Protein AF-A0AB36SXG1-F1 (afdb_monomer)

Radius of gyration: 16.19 Å; Cα contacts (8 Å, |Δi|>4): 63; chains: 1; bounding box: 37×19×50 Å

pLDDT: mean 91.69, std 5.56, range [66.56, 97.38]

Organism: NCBI:txid155322

Secondary structure (DSSP, 8-state):
---HHHHHHHHHHHHHHHHHHHHHHHHTSGGGTSHHHHHHHHHHHHHHHHHHHHHHHHHHIIIIIS--S-GGGHHHHHHHHHHHHHHHHHHHHHHHHH-

Mean predicted aligned error: 4.15 Å

Foldseek 3Di:
DDDPVNVVVVVLVVLLVVLVVLVVVLCPDVCLVDPVNVVLVVVLVVQLVVLLVVQLVVLCCCCPPVVVDDPVCSVVSSVVSNSVSSNVSSVSSVVSVVD

Structure (mmCIF, N/CA/C/O backbone):
data_AF-A0AB36SXG1-F1
#
_entry.id   AF-A0AB36SXG1-F1
#
loop_
_atom_site.group_PDB
_atom_site.id
_atom_site.type_symbol
_atom_site.label_atom_id
_atom_site.label_alt_id
_atom_site.label_comp_id
_atom_site.label_asym_id
_atom_site.label_entity_id
_atom_site.label_seq_id
_atom_site.pdbx_PDB_ins_code
_atom_site.Cartn_x
_atom_site.Cartn_y
_atom_site.Cartn_z
_atom_site.occupancy
_atom_site.B_iso_or_equiv
_atom_site.auth_seq_id
_atom_site.auth_comp_id
_atom_site.auth_asym_id
_atom_site.auth_atom_id
_atom_site.pdbx_PDB_model_num
ATOM 1 N N . MET A 1 1 ? 8.299 -2.581 28.050 1.00 68.31 1 MET A N 1
ATOM 2 C CA . MET A 1 1 ? 8.153 -4.024 27.757 1.00 68.31 1 MET A CA 1
ATOM 3 C C . MET A 1 1 ? 7.678 -4.153 26.321 1.00 68.31 1 MET A C 1
ATOM 5 O O . MET A 1 1 ? 6.693 -3.511 25.982 1.00 68.31 1 MET A O 1
ATOM 9 N N . VAL A 1 2 ? 8.396 -4.888 25.470 1.00 75.06 2 VAL A N 1
ATOM 10 C CA . VAL A 1 2 ? 7.978 -5.122 24.077 1.00 75.06 2 VAL A CA 1
ATOM 11 C C . VAL A 1 2 ? 6.881 -6.184 24.088 1.00 75.06 2 VAL A C 1
ATOM 13 O O . VAL A 1 2 ? 7.084 -7.254 24.657 1.00 75.06 2 VAL A O 1
ATOM 16 N N . ASN A 1 3 ? 5.721 -5.884 23.504 1.00 91.44 3 ASN A N 1
ATOM 17 C CA . ASN A 1 3 ? 4.619 -6.837 23.371 1.00 91.44 3 ASN A CA 1
ATOM 18 C C . ASN A 1 3 ? 4.432 -7.252 21.900 1.00 91.44 3 ASN A C 1
ATOM 20 O O . ASN A 1 3 ? 5.005 -6.651 20.989 1.00 91.44 3 ASN A O 1
ATOM 24 N N . ILE A 1 4 ? 3.629 -8.293 21.665 1.00 91.56 4 ILE A N 1
ATOM 25 C CA . ILE A 1 4 ? 3.402 -8.853 20.321 1.00 91.56 4 ILE A CA 1
ATOM 26 C C . ILE A 1 4 ? 2.852 -7.788 19.360 1.00 91.56 4 ILE A C 1
ATOM 28 O O . ILE A 1 4 ? 3.293 -7.711 18.217 1.00 91.56 4 ILE A O 1
ATOM 32 N N . ALA A 1 5 ? 1.950 -6.919 19.826 1.00 87.69 5 ALA A N 1
ATOM 33 C CA . ALA A 1 5 ? 1.390 -5.847 19.005 1.00 87.69 5 ALA A CA 1
ATOM 34 C C . ALA A 1 5 ? 2.464 -4.843 18.552 1.00 87.69 5 ALA A C 1
ATOM 36 O O . ALA A 1 5 ? 2.486 -4.453 17.386 1.00 87.69 5 ALA A O 1
ATOM 37 N N . THR A 1 6 ? 3.401 -4.476 19.435 1.00 90.50 6 THR A N 1
ATOM 38 C CA . THR A 1 6 ? 4.543 -3.622 19.080 1.00 90.50 6 THR A CA 1
ATOM 39 C C . THR A 1 6 ? 5.396 -4.276 17.995 1.00 90.50 6 THR A C 1
ATOM 41 O O . THR A 1 6 ? 5.752 -3.617 17.023 1.00 90.50 6 THR A O 1
ATOM 44 N N . ILE A 1 7 ? 5.672 -5.580 18.114 1.00 93.19 7 ILE A N 1
ATOM 45 C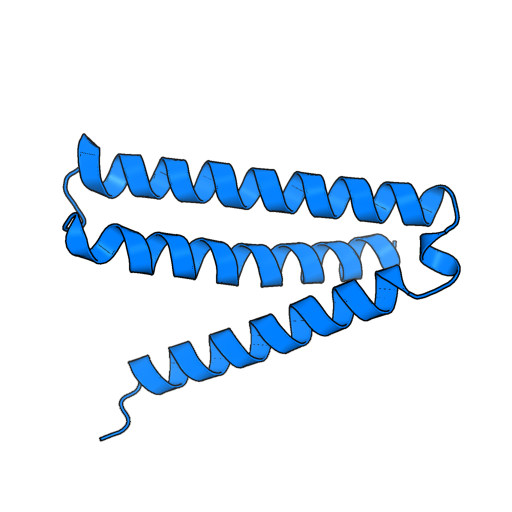 CA . ILE A 1 7 ? 6.459 -6.326 17.121 1.00 93.19 7 ILE A CA 1
ATOM 46 C C . ILE A 1 7 ? 5.758 -6.318 15.758 1.00 93.19 7 ILE A C 1
ATOM 48 O O . ILE A 1 7 ? 6.394 -6.018 14.751 1.00 93.19 7 ILE A O 1
ATOM 52 N N . VAL A 1 8 ? 4.451 -6.591 15.721 1.00 91.94 8 VAL A N 1
ATOM 53 C CA . VAL A 1 8 ? 3.664 -6.601 14.475 1.00 91.94 8 VAL A CA 1
ATOM 54 C C . VAL A 1 8 ? 3.702 -5.238 13.785 1.00 91.94 8 VAL A C 1
ATOM 56 O O . VAL A 1 8 ? 3.934 -5.174 12.579 1.00 91.94 8 VAL A O 1
ATOM 59 N N . ILE A 1 9 ? 3.534 -4.147 14.538 1.00 91.00 9 ILE A N 1
ATOM 60 C CA . ILE A 1 9 ? 3.600 -2.789 13.982 1.00 91.00 9 ILE A CA 1
ATOM 61 C C . ILE A 1 9 ? 5.004 -2.495 13.443 1.00 91.00 9 ILE A C 1
ATOM 63 O O . ILE A 1 9 ? 5.130 -1.975 12.337 1.00 91.00 9 ILE A O 1
ATOM 67 N N . CYS A 1 10 ? 6.063 -2.867 14.167 1.00 93.06 10 CYS A N 1
ATOM 68 C CA . CYS A 1 10 ? 7.435 -2.688 13.691 1.00 93.06 10 CYS A CA 1
A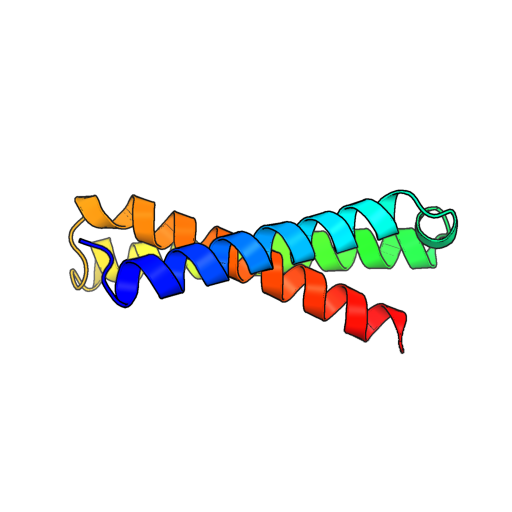TOM 69 C C . CYS A 1 10 ? 7.696 -3.451 12.385 1.00 93.06 10 CYS A C 1
ATOM 71 O O . CYS A 1 10 ? 8.257 -2.881 11.451 1.00 93.06 10 CYS A O 1
ATOM 73 N N . VAL A 1 11 ? 7.255 -4.708 12.288 1.00 94.19 11 VAL A N 1
ATOM 74 C CA . VAL A 1 11 ? 7.374 -5.505 11.056 1.00 94.19 11 VAL A CA 1
ATOM 75 C C . VAL A 1 11 ? 6.609 -4.844 9.910 1.00 94.19 11 VAL A C 1
ATOM 77 O O . VAL A 1 11 ? 7.148 -4.710 8.813 1.00 94.19 11 VAL A O 1
ATOM 80 N N . LEU A 1 12 ? 5.385 -4.377 10.164 1.00 93.88 12 LEU A N 1
ATOM 81 C CA . LEU A 1 12 ? 4.570 -3.694 9.163 1.00 93.88 12 LEU A CA 1
ATOM 82 C C . LEU A 1 12 ? 5.261 -2.425 8.641 1.00 93.88 12 LEU A C 1
ATOM 84 O O . LEU A 1 12 ? 5.325 -2.217 7.433 1.00 93.88 12 LEU A O 1
ATOM 88 N N . VAL A 1 13 ? 5.839 -1.617 9.531 1.00 94.31 13 VAL A N 1
ATOM 89 C CA . VAL A 1 13 ? 6.594 -0.411 9.162 1.00 94.31 13 VAL A CA 1
ATOM 90 C C . VAL A 1 13 ? 7.815 -0.756 8.304 1.00 94.31 13 VAL A C 1
ATOM 92 O O . VAL A 1 13 ? 8.056 -0.105 7.289 1.00 94.31 13 VAL A O 1
ATOM 95 N N . VAL A 1 14 ? 8.563 -1.808 8.652 1.00 96.31 14 VAL A N 1
ATOM 96 C CA . VAL A 1 14 ? 9.701 -2.272 7.838 1.00 96.31 14 VAL A CA 1
ATOM 97 C C . VAL A 1 14 ? 9.243 -2.705 6.441 1.00 96.31 14 VAL A C 1
ATOM 99 O O . VAL A 1 14 ? 9.875 -2.341 5.450 1.00 96.31 14 VAL A O 1
ATOM 102 N N . LEU A 1 15 ? 8.121 -3.422 6.336 1.00 95.88 15 LEU A N 1
ATOM 103 C CA . LEU A 1 15 ? 7.550 -3.813 5.044 1.00 95.88 15 LEU A CA 1
ATOM 104 C C . LEU A 1 15 ? 7.135 -2.602 4.203 1.00 95.88 15 LEU A C 1
ATOM 106 O O . LEU A 1 15 ? 7.381 -2.599 2.999 1.00 95.88 15 LEU A O 1
ATOM 110 N N . VAL A 1 16 ? 6.566 -1.565 4.821 1.00 96.44 16 VAL A N 1
ATOM 111 C CA . VAL A 1 16 ? 6.233 -0.299 4.146 1.00 96.44 16 VAL A CA 1
ATOM 112 C C . VAL A 1 16 ? 7.490 0.361 3.584 1.00 96.44 16 VAL A C 1
ATOM 114 O O . VAL A 1 16 ? 7.499 0.756 2.421 1.00 96.44 16 VAL A O 1
ATOM 117 N N . PHE A 1 17 ? 8.585 0.417 4.347 1.00 96.62 17 PHE A N 1
ATOM 118 C CA . PHE A 1 17 ? 9.846 0.956 3.831 1.00 96.62 17 PHE A CA 1
ATOM 119 C C . PHE A 1 17 ? 10.356 0.177 2.621 1.00 96.62 17 PHE A C 1
ATOM 121 O O . PHE A 1 17 ? 10.708 0.781 1.609 1.00 96.62 17 PHE A O 1
ATOM 128 N N . ILE A 1 18 ? 10.358 -1.155 2.689 1.00 96.38 18 ILE A N 1
ATOM 129 C CA . ILE A 1 18 ? 10.763 -2.003 1.560 1.00 96.38 18 ILE A CA 1
ATOM 130 C C . ILE A 1 18 ? 9.856 -1.747 0.346 1.00 96.38 18 ILE A C 1
ATOM 132 O O . ILE A 1 18 ? 10.345 -1.595 -0.777 1.00 96.38 18 ILE A O 1
ATOM 136 N N . ALA A 1 19 ? 8.544 -1.650 0.570 1.00 95.38 19 ALA A N 1
ATOM 137 C CA . ALA A 1 19 ? 7.550 -1.414 -0.467 1.00 95.38 19 ALA A CA 1
ATOM 138 C C . ALA A 1 19 ? 7.741 -0.059 -1.167 1.00 95.38 19 ALA A C 1
ATOM 140 O O . ALA A 1 19 ? 7.702 -0.003 -2.400 1.00 95.38 19 ALA A O 1
ATOM 141 N N . GLU A 1 20 ? 7.978 1.014 -0.408 1.00 94.31 20 GLU A N 1
ATOM 142 C CA . GLU A 1 20 ? 8.245 2.351 -0.949 1.00 94.31 20 GLU A CA 1
ATOM 143 C C . GLU A 1 20 ? 9.595 2.428 -1.662 1.00 94.31 20 GLU A C 1
ATOM 145 O O . GLU A 1 20 ? 9.671 2.956 -2.772 1.00 94.31 20 GLU A O 1
ATOM 150 N N . ILE A 1 21 ? 10.652 1.838 -1.094 1.00 95.88 21 ILE A N 1
ATOM 151 C CA . ILE A 1 21 ? 11.972 1.787 -1.739 1.00 95.88 21 ILE A CA 1
ATOM 152 C C . ILE A 1 21 ? 11.877 1.087 -3.098 1.00 95.88 21 ILE A C 1
ATOM 154 O O . ILE A 1 21 ? 12.465 1.562 -4.072 1.00 95.88 21 ILE A O 1
ATOM 158 N N . TYR A 1 22 ? 11.113 -0.005 -3.199 1.00 93.50 22 TYR A N 1
ATOM 159 C CA . TYR A 1 22 ? 10.901 -0.708 -4.465 1.00 93.50 22 TYR A CA 1
ATOM 160 C C . TYR A 1 22 ? 10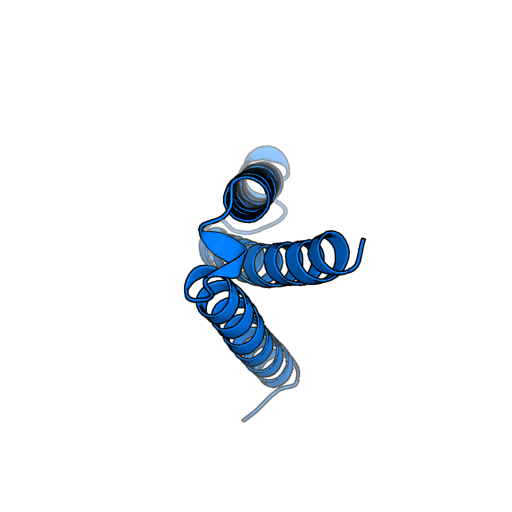.233 0.185 -5.520 1.00 93.50 22 TYR A C 1
ATOM 162 O O . TYR A 1 22 ? 10.720 0.268 -6.651 1.00 93.50 22 TYR A O 1
ATOM 170 N N . LYS A 1 23 ? 9.166 0.902 -5.144 1.00 93.12 23 LYS A N 1
ATOM 171 C CA . LYS A 1 23 ? 8.457 1.829 -6.040 1.00 93.12 23 LYS A CA 1
ATOM 172 C C . LYS A 1 23 ? 9.350 2.986 -6.490 1.00 93.12 23 LYS A C 1
ATOM 174 O O . LYS A 1 23 ? 9.453 3.231 -7.688 1.00 93.12 23 LYS A O 1
ATOM 179 N N . ILE A 1 24 ? 10.070 3.625 -5.566 1.00 92.00 24 ILE A N 1
ATOM 180 C CA . ILE A 1 24 ? 11.021 4.708 -5.880 1.00 92.00 24 ILE A CA 1
ATOM 181 C C . ILE A 1 24 ? 12.120 4.208 -6.823 1.00 92.00 24 ILE A C 1
ATOM 183 O O . ILE A 1 24 ? 12.500 4.889 -7.774 1.00 92.00 24 ILE A O 1
ATOM 187 N N . THR A 1 25 ? 12.638 3.004 -6.575 1.00 92.31 25 THR A N 1
ATOM 188 C CA . THR A 1 25 ? 13.670 2.402 -7.426 1.00 92.31 25 THR A CA 1
ATOM 189 C C . THR A 1 25 ? 13.155 2.171 -8.842 1.00 92.31 25 THR A C 1
ATOM 191 O O . THR A 1 25 ? 13.899 2.393 -9.794 1.00 92.31 25 THR A O 1
ATOM 194 N N . PHE A 1 26 ? 11.901 1.741 -8.997 1.00 89.44 26 PHE A N 1
ATOM 195 C CA . PHE A 1 26 ? 11.274 1.612 -10.309 1.00 89.44 26 PHE A CA 1
ATOM 196 C C . PHE A 1 26 ? 11.115 2.972 -10.992 1.00 89.44 26 PHE A C 1
ATOM 198 O O . PHE A 1 26 ? 11.573 3.120 -12.119 1.00 89.44 26 PHE A O 1
ATOM 205 N N . GLU A 1 27 ? 10.567 3.977 -10.304 1.00 87.56 27 GLU A N 1
ATOM 206 C CA . GLU A 1 27 ? 10.374 5.323 -10.864 1.00 87.56 27 GLU A CA 1
ATOM 207 C C . GLU A 1 27 ? 11.689 5.955 -11.355 1.00 87.56 27 GLU A C 1
ATOM 209 O O . GLU A 1 27 ? 11.678 6.711 -12.321 1.00 87.56 27 GLU A O 1
ATOM 214 N N . ARG A 1 28 ? 12.835 5.604 -10.760 1.00 87.38 28 ARG A N 1
ATOM 215 C CA . ARG A 1 28 ? 14.160 6.100 -11.170 1.00 87.38 28 ARG A CA 1
ATOM 216 C C . ARG A 1 28 ? 14.791 5.369 -12.359 1.00 87.38 28 ARG A C 1
ATOM 218 O O . ARG A 1 28 ? 15.811 5.831 -12.865 1.00 87.38 28 ARG A O 1
ATOM 225 N N . ARG A 1 29 ? 14.263 4.217 -12.781 1.00 88.19 29 ARG A N 1
ATOM 226 C CA . ARG A 1 29 ? 14.820 3.453 -13.910 1.00 88.19 29 ARG A CA 1
ATOM 227 C C . ARG A 1 29 ? 14.335 4.022 -15.237 1.00 88.19 29 ARG A C 1
ATOM 229 O O . ARG A 1 29 ? 13.207 4.476 -15.328 1.00 88.19 29 ARG A O 1
ATOM 236 N N . MET A 1 30 ? 15.149 3.896 -16.287 1.00 77.06 30 MET A N 1
ATOM 237 C CA . MET A 1 30 ? 14.743 4.265 -17.655 1.00 77.06 30 MET A CA 1
ATOM 238 C C . MET A 1 30 ? 13.464 3.539 -18.099 1.00 77.06 30 MET A C 1
ATOM 240 O O . MET A 1 30 ? 12.631 4.130 -18.767 1.00 77.06 30 MET A O 1
ATOM 244 N N . GLU A 1 31 ? 13.257 2.307 -17.621 1.00 79.19 31 GLU A N 1
ATOM 245 C CA . GLU A 1 31 ? 12.029 1.522 -17.822 1.00 79.19 31 GLU A CA 1
ATOM 246 C C . GLU A 1 31 ? 10.744 2.270 -17.426 1.00 79.19 31 GLU A C 1
ATOM 248 O O . GLU A 1 31 ? 9.682 2.002 -17.978 1.00 79.19 31 GLU A O 1
ATOM 253 N N . SER A 1 32 ? 10.809 3.204 -16.473 1.00 79.56 32 SER A N 1
ATOM 254 C CA . SER A 1 32 ? 9.650 3.994 -16.055 1.00 79.56 32 SER A CA 1
ATOM 255 C C . SER A 1 32 ? 9.365 5.191 -16.973 1.00 79.56 32 SER A C 1
ATOM 257 O O . SER A 1 32 ? 8.265 5.742 -16.934 1.00 79.56 32 SER A O 1
ATOM 259 N N . GLN A 1 33 ? 10.347 5.606 -17.778 1.00 82.56 33 GLN A N 1
ATOM 260 C CA . GLN A 1 33 ? 10.258 6.761 -18.674 1.00 82.56 33 GLN A CA 1
ATOM 261 C C . G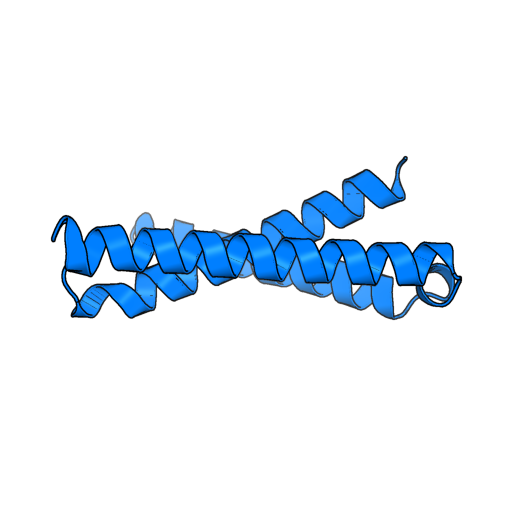LN A 1 33 ? 9.620 6.402 -20.019 1.00 82.56 33 GLN A C 1
ATOM 263 O O . GLN A 1 33 ? 9.079 7.283 -20.683 1.00 82.56 33 GLN A O 1
ATOM 268 N N . ASP A 1 34 ? 9.613 5.117 -20.371 1.00 88.06 34 ASP A N 1
ATOM 269 C CA . ASP A 1 34 ? 8.894 4.600 -21.531 1.00 88.06 34 ASP A CA 1
ATOM 270 C C . ASP A 1 34 ? 7.371 4.702 -21.332 1.00 88.06 34 ASP A C 1
ATOM 272 O O . ASP A 1 34 ? 6.866 4.658 -20.206 1.00 88.06 34 ASP A O 1
ATOM 276 N N . GLU A 1 35 ? 6.602 4.758 -22.425 1.00 87.25 35 GLU A N 1
ATOM 277 C CA . GLU A 1 35 ? 5.132 4.873 -22.379 1.00 87.25 35 GLU A CA 1
ATOM 278 C C . GLU A 1 35 ? 4.482 3.776 -21.519 1.00 87.25 35 GLU A C 1
ATOM 280 O O . GLU A 1 35 ? 3.583 4.039 -20.716 1.00 87.25 35 GLU A O 1
ATOM 285 N N . ARG A 1 36 ? 4.982 2.537 -21.622 1.00 86.25 36 ARG A N 1
ATOM 286 C CA . ARG A 1 36 ? 4.515 1.407 -20.804 1.00 86.25 36 ARG A CA 1
ATOM 287 C C . ARG A 1 36 ? 4.843 1.608 -19.320 1.00 86.25 36 ARG A C 1
ATOM 289 O O . ARG A 1 36 ? 4.001 1.315 -18.470 1.00 86.25 36 ARG A O 1
ATOM 296 N N . GLY A 1 37 ? 6.024 2.141 -19.013 1.00 86.75 37 GLY A N 1
ATOM 297 C CA . GLY A 1 37 ? 6.455 2.478 -17.658 1.00 86.75 37 GLY A CA 1
ATOM 298 C C . GLY A 1 37 ? 5.592 3.563 -17.020 1.00 86.75 37 GLY A C 1
ATOM 299 O O . GLY A 1 37 ? 5.105 3.388 -15.900 1.00 86.75 37 GLY A O 1
ATOM 300 N N . GLN A 1 38 ? 5.305 4.631 -17.766 1.00 89.00 38 GLN A N 1
ATOM 301 C CA . GLN A 1 38 ? 4.395 5.697 -17.342 1.00 89.00 38 GLN A CA 1
ATOM 302 C C . GLN A 1 38 ? 2.990 5.154 -17.068 1.00 89.00 38 GLN A C 1
ATOM 304 O O . GLN A 1 38 ? 2.401 5.435 -16.021 1.00 89.00 38 GLN A O 1
ATOM 309 N N . MET A 1 39 ? 2.471 4.292 -17.948 1.00 90.38 39 MET A N 1
ATOM 310 C CA . MET A 1 39 ? 1.182 3.629 -17.737 1.00 90.38 39 MET A CA 1
ATOM 311 C C . MET A 1 39 ? 1.157 2.778 -16.463 1.00 90.38 39 MET A C 1
ATOM 313 O O . MET A 1 39 ? 0.138 2.746 -15.768 1.00 90.38 39 MET A O 1
ATOM 317 N N . PHE A 1 40 ? 2.259 2.106 -16.119 1.00 90.25 40 PHE A N 1
ATOM 318 C CA . PHE A 1 40 ? 2.362 1.378 -14.856 1.00 90.25 40 PHE A CA 1
ATOM 319 C C . PHE A 1 40 ? 2.305 2.323 -13.658 1.00 90.25 40 PHE A C 1
ATOM 321 O O . PHE A 1 40 ? 1.484 2.095 -12.768 1.00 90.25 40 PHE A O 1
ATOM 328 N N . ILE A 1 41 ? 3.080 3.414 -13.660 1.00 90.00 41 ILE A N 1
ATOM 329 C CA . ILE A 1 41 ? 3.045 4.426 -12.590 1.00 90.00 41 ILE A CA 1
ATOM 330 C C . ILE A 1 41 ? 1.618 4.947 -12.387 1.00 90.00 41 ILE A C 1
ATOM 332 O O . ILE A 1 41 ? 1.1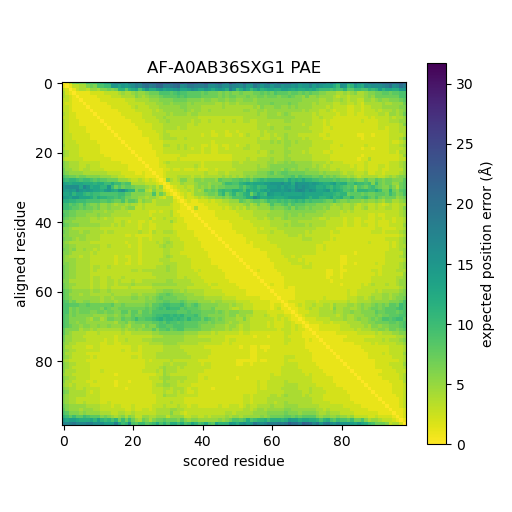30 4.975 -11.255 1.00 90.00 41 ILE A O 1
ATOM 336 N N . PHE A 1 42 ? 0.922 5.321 -13.465 1.00 91.38 42 PHE A N 1
ATOM 337 C CA . PHE A 1 42 ? -0.447 5.829 -13.372 1.00 91.38 42 PHE A CA 1
ATOM 338 C C . PHE A 1 42 ? -1.412 4.802 -12.785 1.00 91.38 42 PHE A C 1
ATOM 340 O O . PHE A 1 42 ? -2.177 5.136 -11.880 1.00 91.38 42 PHE A O 1
ATOM 347 N N . LYS A 1 43 ? -1.352 3.544 -13.236 1.00 91.25 43 LYS A N 1
ATOM 348 C CA . LYS A 1 43 ? -2.196 2.470 -12.692 1.00 91.25 43 LYS A CA 1
ATOM 349 C C . LYS A 1 43 ? -1.923 2.225 -11.208 1.00 91.25 43 LYS A C 1
ATOM 351 O O . LYS A 1 43 ? -2.864 2.076 -10.436 1.00 91.25 43 LYS A O 1
ATOM 356 N N . ILE A 1 44 ? -0.658 2.238 -10.792 1.00 93.31 44 ILE A N 1
ATOM 357 C CA . ILE A 1 44 ? -0.261 2.028 -9.392 1.00 93.31 44 ILE A CA 1
ATOM 358 C C . ILE A 1 44 ? -0.719 3.189 -8.507 1.00 93.31 44 ILE A C 1
ATOM 360 O O . ILE A 1 44 ? -1.225 2.960 -7.405 1.00 93.31 44 ILE A O 1
ATOM 364 N N . LYS A 1 45 ? -0.572 4.434 -8.975 1.00 92.81 45 LYS A N 1
ATOM 365 C CA . LYS A 1 45 ? -1.057 5.620 -8.256 1.00 92.81 45 LYS A CA 1
ATOM 366 C C . LYS A 1 45 ? -2.578 5.615 -8.164 1.00 92.81 45 LYS A C 1
ATOM 368 O O . LYS A 1 45 ? -3.113 5.809 -7.079 1.00 92.81 45 LYS A O 1
ATOM 373 N N . SER A 1 46 ? -3.271 5.312 -9.259 1.00 94.31 46 SER A N 1
ATOM 374 C CA . SER A 1 46 ? -4.729 5.177 -9.268 1.00 94.31 46 SER A CA 1
ATOM 375 C C . SER A 1 46 ? -5.199 4.111 -8.276 1.00 94.31 46 SER A C 1
ATOM 377 O O . SER A 1 46 ? -6.005 4.425 -7.405 1.00 94.31 46 SER A O 1
ATOM 379 N N . LEU A 1 47 ? -4.616 2.905 -8.310 1.00 93.62 47 LEU A N 1
ATOM 380 C CA . LEU A 1 47 ? -4.911 1.837 -7.350 1.00 93.62 47 LEU A CA 1
ATOM 381 C C . LEU A 1 47 ? -4.661 2.286 -5.907 1.00 93.62 47 LEU A C 1
ATOM 383 O O . LEU A 1 47 ? -5.478 2.028 -5.029 1.00 93.62 47 LEU A O 1
ATOM 387 N N . SER A 1 48 ? -3.546 2.977 -5.666 1.00 93.88 48 SER A N 1
ATOM 388 C CA . SER A 1 48 ? -3.203 3.514 -4.349 1.00 93.88 48 SER A CA 1
ATOM 389 C C . SER A 1 48 ? -4.281 4.452 -3.820 1.00 93.88 48 SER A C 1
ATOM 391 O O . SER A 1 48 ? -4.740 4.281 -2.693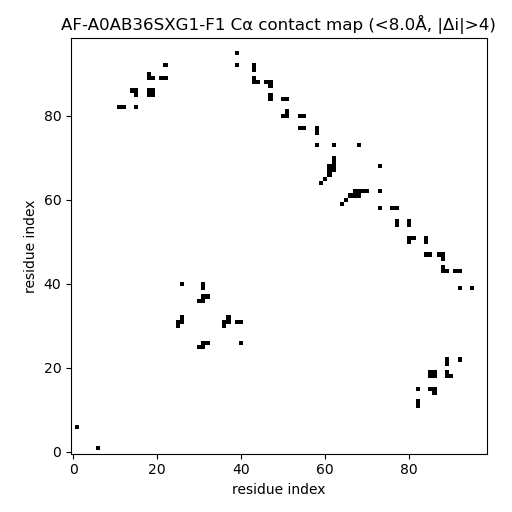 1.00 93.88 48 SER A O 1
ATOM 393 N N . TYR A 1 49 ? -4.726 5.403 -4.643 1.00 94.88 49 TYR A N 1
ATOM 394 C CA . TYR A 1 49 ? -5.806 6.310 -4.272 1.00 94.88 49 TYR A CA 1
ATOM 395 C C . TYR A 1 49 ? -7.121 5.567 -4.066 1.00 94.88 49 TYR A C 1
ATOM 397 O O . TYR A 1 49 ? -7.797 5.826 -3.080 1.00 94.88 49 TYR A O 1
ATOM 405 N N . THR A 1 50 ? -7.463 4.598 -4.917 1.00 95.69 50 THR A N 1
ATOM 406 C CA . THR A 1 50 ? -8.678 3.794 -4.738 1.00 95.69 50 THR A CA 1
ATOM 407 C C . THR A 1 50 ? -8.665 3.036 -3.413 1.00 95.69 50 THR A C 1
ATOM 409 O O . THR A 1 50 ? -9.635 3.121 -2.663 1.00 95.69 50 THR A O 1
ATOM 412 N N . VAL A 1 51 ? -7.573 2.336 -3.089 1.00 95.81 51 VAL A N 1
ATOM 413 C CA . VAL A 1 51 ? -7.437 1.603 -1.818 1.00 95.81 51 VAL A CA 1
ATOM 414 C C . VAL A 1 51 ? -7.529 2.560 -0.633 1.00 95.81 51 VAL A C 1
ATOM 416 O O . VAL A 1 51 ? -8.236 2.268 0.330 1.00 95.81 51 VAL A O 1
ATOM 419 N N . LEU A 1 52 ? -6.872 3.720 -0.715 1.00 96.12 52 LEU A N 1
ATOM 420 C CA . LEU A 1 52 ? -6.916 4.731 0.337 1.00 96.12 52 LEU A CA 1
ATOM 421 C C . LEU A 1 52 ? -8.334 5.284 0.530 1.00 96.12 52 LEU A C 1
ATOM 423 O O . LEU A 1 52 ? -8.832 5.312 1.651 1.00 96.12 52 LEU A O 1
ATOM 427 N N . THR A 1 53 ? -9.006 5.687 -0.549 1.00 96.69 53 THR A N 1
ATOM 428 C CA . THR A 1 53 ? -10.365 6.236 -0.502 1.00 96.69 53 THR A CA 1
ATOM 429 C C . THR A 1 53 ? -11.353 5.213 0.043 1.00 96.69 53 THR A C 1
ATOM 431 O O . THR A 1 53 ? -12.102 5.527 0.965 1.00 96.69 53 THR A O 1
ATOM 434 N N . VAL A 1 54 ? -11.335 3.982 -0.476 1.00 97.38 54 VAL A N 1
ATOM 435 C CA . VAL A 1 54 ? -12.219 2.910 0.001 1.00 97.38 54 VAL A CA 1
ATOM 436 C C . VAL A 1 54 ? -11.933 2.593 1.467 1.00 97.38 54 VAL A C 1
ATOM 438 O O . VAL A 1 54 ? -12.867 2.516 2.261 1.00 97.38 54 VAL A O 1
ATOM 441 N N . GLY A 1 55 ? -10.660 2.478 1.854 1.00 96.31 55 GLY A N 1
ATOM 442 C CA . GLY A 1 55 ? -10.273 2.229 3.240 1.00 96.31 55 GLY A CA 1
ATOM 443 C C . GLY A 1 55 ? -10.751 3.330 4.187 1.00 96.31 55 GLY A C 1
ATOM 444 O O . GLY A 1 55 ? -11.360 3.035 5.210 1.00 96.31 55 GLY A O 1
ATOM 445 N N . ILE A 1 56 ? -10.571 4.604 3.830 1.00 96.44 56 ILE A N 1
ATOM 446 C CA . ILE A 1 56 ? -11.055 5.729 4.644 1.00 96.44 56 ILE A CA 1
ATOM 447 C C . ILE A 1 56 ? -12.584 5.713 4.750 1.00 96.44 56 ILE A C 1
ATOM 449 O O . ILE A 1 56 ? -13.106 5.891 5.849 1.00 96.44 56 ILE A O 1
ATOM 453 N N . LEU A 1 57 ? -13.310 5.464 3.654 1.00 97.19 57 LEU A N 1
ATOM 454 C CA . LEU A 1 57 ? -14.775 5.378 3.679 1.00 97.19 57 LEU A CA 1
ATOM 455 C C . LEU A 1 57 ? -15.269 4.252 4.594 1.00 97.19 57 LEU A C 1
ATOM 457 O O . LEU A 1 57 ? -16.214 4.459 5.355 1.00 97.19 57 LEU A O 1
ATOM 461 N N . ILE A 1 58 ? -14.603 3.094 4.576 1.00 96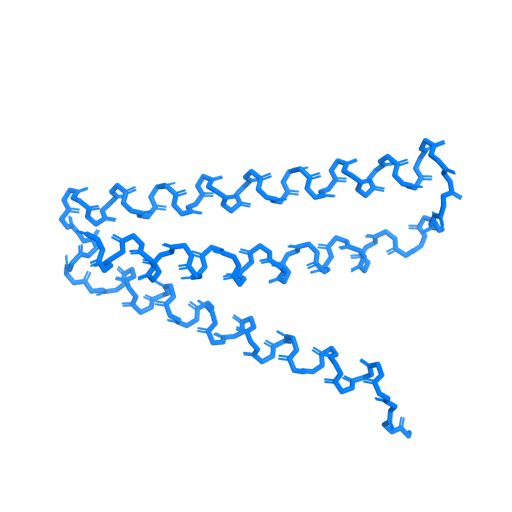.38 58 ILE A N 1
ATOM 462 C CA . ILE A 1 58 ? -14.883 2.000 5.514 1.00 96.38 58 ILE A CA 1
ATOM 463 C C . ILE A 1 58 ? -14.642 2.471 6.951 1.00 96.38 58 ILE A C 1
ATOM 465 O O . ILE A 1 58 ? -15.511 2.292 7.799 1.00 96.38 58 ILE A O 1
ATOM 469 N N . GLY A 1 59 ? -13.516 3.133 7.225 1.00 94.50 59 GLY A N 1
ATOM 470 C CA . GLY A 1 59 ? -13.230 3.697 8.546 1.00 94.50 59 GLY A CA 1
ATOM 471 C C . GLY A 1 59 ? -14.303 4.677 9.026 1.00 94.50 59 GLY A C 1
ATOM 472 O O . GLY A 1 59 ? -14.751 4.597 10.169 1.00 94.50 59 GLY A O 1
ATOM 473 N N . VAL A 1 60 ? -14.766 5.568 8.145 1.00 95.06 60 VAL A N 1
ATOM 474 C CA . VAL A 1 60 ? -15.851 6.513 8.447 1.00 95.06 60 VAL A CA 1
ATOM 475 C C . VAL A 1 60 ? -17.145 5.766 8.752 1.00 95.06 60 VAL A C 1
ATOM 477 O O . VAL A 1 60 ? -17.807 6.090 9.735 1.00 95.06 60 VAL A O 1
ATOM 480 N N . ALA A 1 61 ? -17.497 4.742 7.972 1.00 95.31 61 ALA A N 1
ATOM 481 C CA . ALA A 1 61 ? -18.674 3.927 8.250 1.00 95.31 61 ALA A CA 1
ATOM 482 C C . ALA A 1 61 ? -18.566 3.229 9.617 1.00 95.31 61 ALA A C 1
ATOM 484 O O . ALA A 1 61 ? -19.509 3.275 10.408 1.00 95.31 61 ALA A O 1
ATOM 485 N N . LEU A 1 62 ? -17.408 2.646 9.938 1.00 94.81 62 LEU A N 1
ATOM 486 C CA . LEU A 1 62 ? -17.169 1.961 11.211 1.00 94.81 62 LEU A CA 1
ATOM 487 C C . LEU A 1 62 ? -17.287 2.902 12.419 1.00 94.81 62 LEU A C 1
ATOM 489 O O . LEU A 1 62 ? -17.878 2.519 13.427 1.00 94.81 62 LEU A O 1
ATOM 493 N N . VAL A 1 63 ? -16.774 4.131 12.317 1.00 94.19 63 VAL A N 1
ATOM 494 C CA . VAL A 1 63 ? -16.778 5.110 13.419 1.00 94.19 63 VAL A CA 1
ATOM 495 C C . VAL A 1 63 ? -18.105 5.868 13.518 1.00 94.19 63 VAL A C 1
ATOM 497 O O . VAL A 1 63 ? -18.665 6.008 14.603 1.00 94.19 63 VAL A O 1
ATOM 500 N N . ALA A 1 64 ? -18.617 6.391 12.403 1.00 92.56 64 ALA A N 1
ATOM 501 C CA . ALA A 1 64 ? -19.744 7.324 12.406 1.00 92.56 64 ALA A CA 1
ATOM 502 C C . ALA A 1 64 ? -21.109 6.634 12.279 1.00 92.56 64 ALA A C 1
ATOM 504 O O . ALA A 1 64 ? -22.071 7.087 12.900 1.00 92.56 64 ALA A O 1
ATOM 505 N N . ILE A 1 65 ? -21.197 5.555 11.493 1.00 93.38 65 ILE A N 1
ATOM 506 C CA . ILE A 1 65 ? -22.463 4.858 11.215 1.00 93.38 65 ILE A CA 1
ATOM 507 C C . ILE A 1 65 ? -22.656 3.719 12.215 1.00 93.38 65 ILE A C 1
ATOM 509 O O . ILE A 1 65 ? -23.636 3.704 12.956 1.00 93.38 65 ILE A O 1
ATOM 513 N N . PHE A 1 66 ? -21.701 2.789 12.268 1.00 94.88 66 PHE A N 1
ATOM 514 C CA . PHE A 1 66 ? -21.800 1.594 13.107 1.00 94.88 66 PHE A CA 1
ATOM 515 C C . PHE A 1 66 ? -21.326 1.811 14.548 1.00 94.88 66 PHE A C 1
ATOM 517 O O . PHE A 1 66 ? -21.653 1.000 15.409 1.00 94.88 66 PHE A O 1
ATOM 524 N N . LYS A 1 67 ? -20.585 2.898 14.818 1.00 91.19 67 LYS A N 1
ATOM 525 C CA . LYS A 1 67 ? -20.028 3.234 16.142 1.00 91.19 67 LYS A CA 1
ATOM 526 C C . LYS A 1 67 ? -19.241 2.074 16.777 1.00 91.19 67 LYS A C 1
ATOM 528 O O . LYS A 1 67 ? -19.285 1.880 17.986 1.00 91.19 67 LYS A O 1
ATOM 533 N N . LEU A 1 68 ? -18.538 1.295 15.953 1.00 91.38 68 LEU A N 1
ATOM 534 C CA . LEU A 1 68 ? -17.744 0.134 16.378 1.00 91.38 68 LEU A CA 1
ATOM 535 C C . LEU A 1 68 ? -16.347 0.517 16.878 1.00 91.38 68 LEU A C 1
ATOM 537 O O . LEU A 1 68 ? -15.688 -0.284 17.534 1.00 91.38 68 LEU A O 1
ATOM 541 N N . ILE A 1 69 ? -15.877 1.712 16.522 1.00 90.62 69 ILE A N 1
ATOM 542 C CA . ILE A 1 69 ? -14.547 2.223 16.851 1.00 90.62 69 ILE A CA 1
ATOM 543 C C . ILE A 1 69 ? -14.715 3.622 17.445 1.00 90.62 69 ILE A C 1
ATOM 545 O O . ILE A 1 69 ? -15.434 4.448 16.873 1.00 90.62 69 ILE A O 1
ATOM 549 N N . ASP A 1 70 ? -14.031 3.906 18.556 1.00 93.00 70 ASP A N 1
ATOM 550 C CA . ASP A 1 70 ? -14.016 5.255 19.121 1.00 93.00 70 ASP A CA 1
ATOM 551 C C . ASP A 1 70 ? -13.336 6.241 18.173 1.00 93.00 70 ASP A C 1
ATOM 553 O O . ASP A 1 70 ? -12.330 5.944 17.523 1.00 93.00 70 ASP A O 1
ATOM 557 N N . LYS A 1 71 ? -13.865 7.465 18.132 1.00 91.75 71 LYS A N 1
ATOM 558 C CA . LYS A 1 71 ? -13.382 8.529 17.238 1.00 91.75 71 LYS A CA 1
ATOM 559 C C . LYS A 1 71 ? -11.891 8.824 17.421 1.00 91.75 71 LYS A C 1
ATOM 561 O O . LYS A 1 71 ? -11.220 9.170 16.454 1.00 91.75 71 LYS A O 1
ATOM 566 N N . GLU A 1 72 ? -11.376 8.651 18.635 1.00 93.50 72 GLU A N 1
ATOM 567 C CA . GLU A 1 72 ? -9.963 8.843 18.977 1.00 93.50 72 GLU A CA 1
ATOM 568 C C . GLU A 1 72 ? -9.049 7.851 18.245 1.00 93.50 72 GLU A C 1
ATOM 570 O O . GLU A 1 72 ? -7.937 8.203 17.854 1.00 93.50 72 GLU A O 1
ATOM 575 N N . TYR A 1 73 ? -9.535 6.636 17.967 1.00 93.75 73 TYR A N 1
ATOM 576 C CA . TYR A 1 73 ? -8.757 5.616 17.267 1.00 93.75 73 TYR A CA 1
ATOM 577 C C . TYR A 1 73 ? -8.809 5.728 15.740 1.00 93.75 73 TYR A C 1
ATOM 579 O O . TYR A 1 73 ? -8.073 5.023 15.043 1.00 93.75 73 TYR A O 1
ATOM 587 N N . PHE A 1 74 ? -9.629 6.633 15.195 1.00 93.19 74 PHE A N 1
ATOM 588 C CA . PHE A 1 74 ? -9.786 6.789 13.749 1.00 93.19 74 PHE A CA 1
ATOM 589 C C . PHE A 1 74 ? -8.464 7.129 13.051 1.00 93.19 74 PHE A C 1
ATOM 591 O O . PHE A 1 74 ? -8.171 6.588 11.986 1.00 93.19 74 PHE A O 1
ATOM 598 N N . ILE A 1 75 ? -7.621 7.965 13.665 1.00 93.88 75 ILE A N 1
ATOM 599 C CA . ILE A 1 75 ? -6.330 8.339 13.075 1.00 93.88 75 ILE A CA 1
ATOM 600 C C . ILE A 1 75 ? -5.389 7.135 12.931 1.00 93.88 75 ILE A C 1
ATOM 602 O O . ILE A 1 75 ? -4.727 6.985 11.904 1.00 93.88 75 ILE A O 1
ATOM 606 N N . TYR A 1 76 ? -5.376 6.231 13.914 1.00 93.50 76 TYR A N 1
ATOM 607 C CA . TYR A 1 76 ? -4.562 5.017 13.856 1.00 93.50 76 TYR A CA 1
ATOM 608 C C . TYR A 1 76 ? -5.096 4.037 12.812 1.00 93.50 76 TYR A C 1
ATOM 610 O O . TYR A 1 76 ? -4.310 3.397 12.116 1.00 93.50 76 TYR A O 1
ATOM 618 N N . TYR A 1 77 ? -6.418 3.965 12.642 1.00 94.50 77 TYR A N 1
ATOM 619 C CA . TYR A 1 77 ? -7.024 3.212 11.548 1.00 94.50 77 TYR A CA 1
ATOM 620 C C . TYR A 1 77 ? -6.592 3.763 10.182 1.00 94.50 77 TYR A C 1
ATOM 622 O O . TYR A 1 77 ? -6.130 3.004 9.332 1.00 94.50 77 TYR A O 1
ATOM 630 N N . VAL A 1 78 ? -6.672 5.082 9.976 1.00 95.00 78 VAL A N 1
ATOM 631 C CA . VAL A 1 78 ? -6.236 5.720 8.723 1.00 95.00 78 VAL A CA 1
ATOM 632 C C . VAL A 1 78 ? -4.756 5.432 8.455 1.00 95.00 78 VAL A C 1
ATOM 634 O O . VAL A 1 78 ? -4.394 5.078 7.335 1.00 95.00 78 VAL A O 1
ATOM 637 N N . MET A 1 79 ? -3.906 5.490 9.483 1.00 95.00 79 MET A N 1
ATOM 638 C CA . MET A 1 79 ? -2.491 5.122 9.372 1.00 95.00 79 MET A CA 1
ATOM 639 C C . MET A 1 79 ? -2.297 3.666 8.907 1.00 95.00 79 MET A C 1
ATOM 641 O O . MET A 1 79 ? -1.472 3.411 8.031 1.00 95.00 79 MET A O 1
ATOM 645 N N . LEU A 1 80 ? -3.083 2.713 9.423 1.00 94.50 80 LEU A N 1
ATOM 646 C CA . LEU A 1 80 ? -3.049 1.325 8.946 1.00 94.50 80 LEU A CA 1
ATOM 647 C C . LEU A 1 80 ? -3.470 1.207 7.477 1.00 94.50 80 LEU A C 1
ATOM 649 O O . LEU A 1 80 ? -2.843 0.457 6.728 1.00 94.50 80 LEU A O 1
ATOM 653 N N . VAL A 1 81 ? -4.482 1.963 7.040 1.00 96.31 81 VAL A N 1
ATOM 654 C CA . VAL A 1 81 ? -4.887 2.002 5.624 1.00 96.31 81 VAL A CA 1
ATOM 655 C C . VAL A 1 81 ? -3.734 2.491 4.743 1.00 96.31 81 VAL A C 1
ATOM 657 O O . VAL A 1 81 ? -3.478 1.879 3.706 1.00 96.31 81 VAL A O 1
ATOM 660 N N . PHE A 1 82 ? -2.990 3.521 5.163 1.00 95.12 82 PHE A N 1
ATOM 661 C CA . PHE A 1 82 ? -1.789 3.980 4.450 1.00 95.12 82 PHE A CA 1
ATOM 662 C C . PHE A 1 82 ? -0.719 2.886 4.344 1.00 95.12 82 PHE A C 1
ATOM 664 O O . PHE A 1 82 ? -0.161 2.669 3.268 1.00 95.12 82 PHE A O 1
ATOM 671 N N . PHE A 1 83 ? -0.458 2.154 5.429 1.00 95.19 83 PHE A N 1
ATOM 672 C CA . PHE A 1 83 ? 0.514 1.056 5.408 1.00 95.19 83 PHE A CA 1
ATOM 673 C C . PHE A 1 83 ? 0.098 -0.061 4.447 1.00 95.19 83 PHE A C 1
ATOM 675 O O . PHE A 1 83 ? 0.902 -0.520 3.635 1.00 95.19 83 PHE A O 1
ATOM 682 N N . ILE A 1 84 ? -1.174 -0.461 4.482 1.00 94.50 84 ILE A N 1
ATOM 683 C CA . ILE A 1 84 ? -1.711 -1.487 3.583 1.00 94.50 84 ILE A CA 1
ATOM 684 C C . ILE A 1 84 ? -1.650 -1.010 2.128 1.00 94.50 84 ILE A C 1
ATOM 686 O O . ILE A 1 84 ? -1.175 -1.745 1.264 1.00 94.50 84 ILE A O 1
ATOM 690 N N . GLN A 1 85 ? -2.072 0.225 1.847 1.00 95.62 85 GLN A N 1
ATOM 691 C CA . GLN A 1 85 ? -2.022 0.812 0.507 1.00 95.62 85 GLN A CA 1
ATOM 692 C C . GLN A 1 85 ? -0.594 0.821 -0.060 1.00 95.62 85 GLN A C 1
ATOM 694 O O . GLN A 1 85 ? -0.388 0.472 -1.229 1.00 95.62 85 GLN A O 1
ATOM 699 N N . SER A 1 86 ? 0.397 1.182 0.758 1.00 94.56 86 SER A N 1
ATOM 700 C CA . SER A 1 86 ? 1.810 1.168 0.372 1.00 94.56 86 SER A CA 1
ATOM 701 C C . SER A 1 86 ? 2.267 -0.224 -0.080 1.00 94.56 86 SER A C 1
ATOM 703 O O . SER A 1 86 ? 2.838 -0.375 -1.165 1.00 94.56 86 SER A O 1
ATOM 705 N N . ILE A 1 87 ? 1.930 -1.257 0.694 1.00 95.19 87 ILE A N 1
ATOM 706 C CA . ILE A 1 87 ? 2.304 -2.645 0.404 1.00 95.19 87 ILE A CA 1
ATOM 707 C C . ILE A 1 87 ? 1.563 -3.168 -0.835 1.00 95.19 87 ILE A C 1
ATOM 709 O O . ILE A 1 87 ? 2.193 -3.693 -1.753 1.00 95.19 87 ILE A O 1
ATOM 713 N N . VAL A 1 88 ? 0.241 -2.982 -0.908 1.00 94.94 88 VAL A N 1
ATOM 714 C CA . VAL A 1 88 ? -0.596 -3.455 -2.026 1.00 94.94 88 VAL A CA 1
ATOM 715 C C . VAL A 1 88 ? -0.142 -2.850 -3.354 1.00 94.94 88 VAL A C 1
ATOM 717 O O . VAL A 1 88 ? -0.006 -3.563 -4.348 1.00 94.94 88 VAL A O 1
ATOM 720 N N . SER A 1 89 ? 0.144 -1.548 -3.372 1.00 94.19 89 SER A N 1
ATOM 721 C CA . SER A 1 89 ? 0.620 -0.857 -4.577 1.00 94.19 89 SER A CA 1
ATOM 722 C C . SER A 1 89 ? 1.984 -1.366 -5.055 1.00 94.19 89 SER A C 1
ATOM 724 O O . SER A 1 89 ? 2.207 -1.497 -6.259 1.00 94.19 89 SER A O 1
ATOM 726 N N . SER A 1 90 ? 2.874 -1.719 -4.126 1.00 94.75 90 SER A N 1
ATOM 727 C CA . SER A 1 90 ? 4.182 -2.305 -4.431 1.00 94.75 90 SER A CA 1
ATOM 728 C C . SER A 1 90 ? 4.070 -3.734 -4.983 1.00 94.75 90 SER A C 1
ATOM 730 O O . SER A 1 90 ? 4.691 -4.061 -5.996 1.00 94.75 90 SER A O 1
ATOM 732 N N . ILE A 1 91 ? 3.204 -4.567 -4.393 1.00 93.44 91 ILE A N 1
ATOM 733 C CA . ILE A 1 91 ? 2.911 -5.920 -4.897 1.00 93.44 91 ILE A CA 1
ATOM 734 C C . ILE A 1 91 ? 2.313 -5.852 -6.305 1.00 93.44 91 ILE A C 1
ATOM 736 O O . ILE A 1 91 ? 2.739 -6.588 -7.194 1.00 93.44 91 ILE A O 1
ATOM 740 N N . TYR A 1 92 ? 1.357 -4.947 -6.532 1.00 93.31 92 TYR A N 1
ATOM 741 C CA . TYR A 1 92 ? 0.739 -4.770 -7.843 1.00 93.31 92 TYR A CA 1
ATOM 742 C C . TYR A 1 92 ? 1.767 -4.384 -8.914 1.00 93.31 92 TYR A C 1
ATOM 744 O O . TYR A 1 92 ? 1.780 -4.988 -9.985 1.00 93.31 92 TYR A O 1
ATOM 752 N N . LEU A 1 93 ? 2.683 -3.454 -8.608 1.00 92.56 93 LEU A N 1
ATOM 753 C CA . LEU A 1 93 ? 3.804 -3.120 -9.494 1.00 92.56 93 LEU A CA 1
ATOM 754 C C . LEU A 1 93 ? 4.645 -4.358 -9.830 1.00 92.56 93 LEU A C 1
ATOM 756 O O . LEU A 1 93 ? 4.957 -4.590 -10.995 1.00 92.56 93 LEU A O 1
ATOM 760 N N . ALA A 1 94 ? 4.986 -5.172 -8.829 1.00 91.56 94 ALA A N 1
ATOM 761 C CA . ALA A 1 94 ? 5.799 -6.367 -9.032 1.00 91.56 94 ALA A CA 1
ATOM 762 C C . ALA A 1 94 ? 5.117 -7.414 -9.930 1.00 91.56 94 ALA A C 1
ATOM 764 O O . ALA A 1 94 ? 5.799 -8.085 -10.706 1.00 91.56 94 ALA A O 1
ATOM 765 N N . ILE A 1 95 ? 3.791 -7.547 -9.842 1.00 90.62 95 ILE A N 1
ATOM 766 C CA . ILE A 1 95 ? 3.002 -8.445 -10.696 1.00 90.62 95 ILE A CA 1
ATOM 767 C C . ILE A 1 95 ? 2.941 -7.901 -12.124 1.00 90.62 95 ILE A C 1
ATOM 769 O O . ILE A 1 95 ? 3.291 -8.605 -13.066 1.00 90.62 95 ILE A O 1
ATOM 773 N N . VAL A 1 96 ? 2.537 -6.639 -12.288 1.00 88.19 96 VAL A N 1
ATOM 774 C CA . VAL A 1 96 ? 2.335 -6.019 -13.607 1.00 88.19 96 VAL A CA 1
ATOM 775 C C . VAL A 1 96 ? 3.642 -5.888 -14.389 1.00 88.19 96 VAL A C 1
ATOM 777 O O . VAL A 1 96 ? 3.629 -5.965 -15.610 1.00 88.19 96 VAL A O 1
ATOM 780 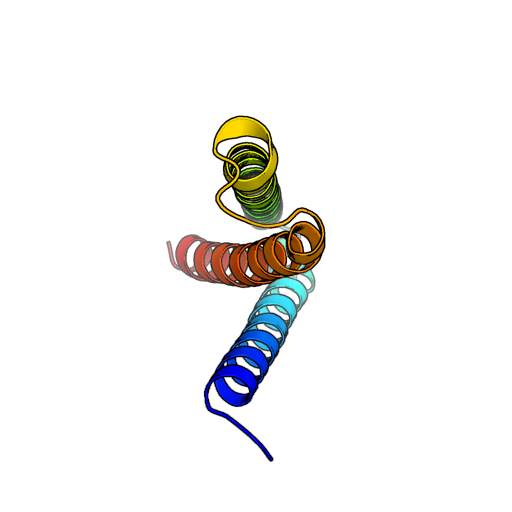N N . ARG A 1 97 ? 4.777 -5.741 -13.701 1.00 83.81 97 ARG A N 1
ATOM 781 C CA . ARG A 1 97 ? 6.103 -5.716 -14.329 1.00 83.81 97 ARG A CA 1
ATOM 782 C C . ARG A 1 97 ? 6.563 -7.086 -14.844 1.00 83.81 97 ARG A C 1
ATOM 784 O O . ARG A 1 97 ? 7.406 -7.142 -15.732 1.00 83.81 97 ARG A O 1
ATOM 791 N N . LYS A 1 98 ? 6.068 -8.182 -14.260 1.00 81.25 98 LYS A N 1
ATOM 792 C CA . LYS A 1 98 ? 6.422 -9.557 -14.660 1.00 81.25 98 LYS A CA 1
ATOM 793 C C . LYS A 1 98 ? 5.542 -10.116 -15.785 1.00 81.25 98 LYS A C 1
ATOM 795 O O . LYS A 1 98 ? 5.944 -11.107 -16.386 1.00 81.25 98 LYS A O 1
ATOM 800 N N . LEU A 1 99 ? 4.370 -9.522 -16.021 1.00 66.56 99 LEU A N 1
ATOM 801 C CA . LEU A 1 99 ? 3.441 -9.846 -17.114 1.00 66.56 99 LEU A CA 1
ATOM 802 C C . LEU A 1 99 ? 3.803 -9.069 -18.388 1.00 66.56 99 LEU A C 1
ATOM 804 O O . LEU A 1 99 ? 3.819 -9.689 -19.469 1.00 66.56 99 LEU A O 1
#

Sequence (99 aa):
MVNIATIVICVLVVLVFIAEIYKITFERRMESQDERGQMFIFKIKSLSYTVLTVGILIGVALVAIFKLIDKEYFIYYVMLVFFIQSIVSSIYLAIVRKL

Solvent-accessible surface area (backbone atoms only — not compa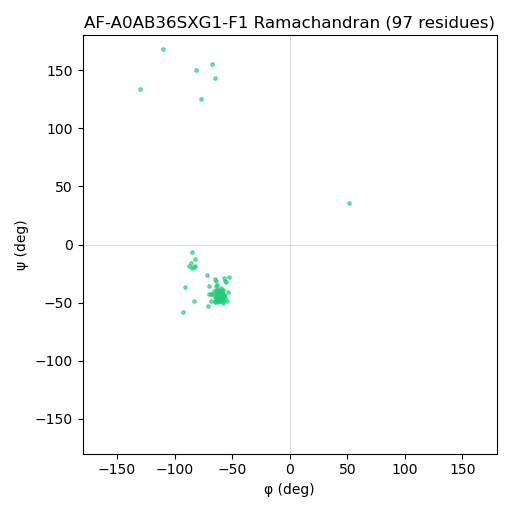rable to full-atom values): 5329 Å² total; per-residue (Å²): 134,92,47,73,70,58,52,52,52,53,53,51,53,52,48,29,52,54,23,49,51,52,48,54,54,46,66,74,35,73,69,28,74,38,74,70,26,42,53,49,53,51,52,36,51,51,50,31,51,50,48,39,53,54,44,48,53,51,51,48,41,37,35,74,73,68,59,77,42,62,76,85,52,46,63,60,51,50,52,51,38,53,45,52,26,42,37,52,33,33,53,50,50,59,52,63,74,73,107